Protein AF-A0A9X7JR76-F1 (afdb_monomer)

Structure (mmCIF, N/CA/C/O backbone):
data_AF-A0A9X7JR76-F1
#
_entry.id   AF-A0A9X7JR76-F1
#
loop_
_atom_site.group_PDB
_atom_site.id
_atom_site.type_symbol
_atom_site.label_atom_id
_atom_site.label_alt_id
_atom_site.label_comp_id
_atom_site.label_asym_id
_atom_site.label_entity_id
_atom_site.label_seq_id
_atom_site.pdbx_PDB_ins_code
_atom_site.Cartn_x
_atom_site.Cartn_y
_atom_site.Cartn_z
_atom_site.occupancy
_atom_site.B_iso_or_equiv
_atom_site.auth_seq_id
_atom_site.auth_comp_id
_atom_site.auth_asym_id
_atom_site.auth_atom_id
_atom_site.pdbx_PDB_model_num
ATOM 1 N N . MET A 1 1 ? -64.497 47.896 -30.652 1.00 45.38 1 MET A N 1
ATOM 2 C CA . MET A 1 1 ? -64.945 47.508 -29.295 1.00 45.38 1 MET A CA 1
ATOM 3 C C . MET A 1 1 ? -65.828 46.268 -29.403 1.00 45.38 1 MET A C 1
ATOM 5 O O . MET A 1 1 ? -66.941 46.393 -29.893 1.00 45.38 1 MET A O 1
ATOM 9 N N . ARG A 1 2 ? -65.320 45.079 -29.039 1.00 43.16 2 ARG A N 1
ATOM 10 C CA . ARG A 1 2 ? -66.073 43.811 -28.937 1.00 43.16 2 ARG A CA 1
ATOM 11 C C . ARG A 1 2 ? -65.413 42.890 -27.882 1.00 43.16 2 ARG A C 1
ATOM 13 O O . ARG A 1 2 ? -64.250 42.553 -28.040 1.00 43.16 2 ARG A O 1
ATOM 20 N N . LEU A 1 3 ? -66.207 42.610 -26.840 1.00 44.22 3 LEU A N 1
ATOM 21 C CA . LEU A 1 3 ? -66.274 41.575 -25.782 1.00 44.22 3 LEU A CA 1
ATOM 22 C C . LEU A 1 3 ? -65.036 40.877 -25.124 1.00 44.22 3 LEU A C 1
ATOM 24 O O . LEU A 1 3 ? -64.170 40.378 -25.835 1.00 44.22 3 LEU A O 1
ATOM 28 N N . PRO A 1 4 ? -65.051 40.702 -23.770 1.00 68.19 4 PRO A N 1
ATOM 29 C CA . PRO A 1 4 ? -64.348 39.646 -22.995 1.00 68.19 4 PRO A CA 1
ATOM 30 C C . PRO A 1 4 ? -65.189 38.331 -23.009 1.00 68.19 4 PRO A C 1
ATOM 32 O O . PRO A 1 4 ? -66.327 38.429 -23.478 1.00 68.19 4 PRO A O 1
ATOM 35 N N . PRO A 1 5 ? -64.767 37.118 -22.543 1.00 54.91 5 PRO A N 1
ATOM 36 C CA . PRO A 1 5 ? -64.046 36.777 -21.293 1.00 54.91 5 PRO A CA 1
ATOM 37 C C . PRO A 1 5 ? -63.019 35.614 -21.461 1.00 54.91 5 PRO A C 1
ATOM 39 O O . PRO A 1 5 ? -62.880 35.036 -22.532 1.00 54.91 5 PRO A O 1
ATOM 42 N N . SER A 1 6 ? -62.200 35.226 -20.481 1.00 53.81 6 SER A N 1
ATOM 43 C CA . SER A 1 6 ? -62.515 34.111 -19.569 1.00 53.81 6 SER A CA 1
ATOM 44 C C . SER A 1 6 ? -61.353 33.916 -18.593 1.00 53.81 6 SER A C 1
ATOM 46 O O . SER A 1 6 ? -60.204 33.756 -18.997 1.00 53.81 6 SER A O 1
ATOM 48 N N . LEU A 1 7 ? -61.689 33.935 -17.307 1.00 54.75 7 LEU A N 1
ATOM 49 C CA . LEU A 1 7 ? -60.850 33.545 -16.182 1.00 54.75 7 LEU A CA 1
ATOM 50 C C . LEU A 1 7 ? -60.488 32.057 -16.289 1.00 54.75 7 LEU A C 1
ATOM 52 O O . LEU A 1 7 ? -61.385 31.219 -16.347 1.00 54.75 7 LEU A O 1
ATOM 56 N N . LEU A 1 8 ? -59.198 31.730 -16.235 1.00 49.09 8 LEU A N 1
ATOM 57 C CA . LEU A 1 8 ? -58.726 30.388 -15.895 1.00 49.09 8 LEU A CA 1
ATOM 58 C C . LEU A 1 8 ? -57.983 30.459 -14.561 1.00 49.09 8 LEU A C 1
ATOM 60 O O . LEU A 1 8 ? -56.820 30.841 -14.475 1.00 49.09 8 LEU A O 1
ATOM 64 N N . VAL A 1 9 ? -58.723 30.113 -13.513 1.00 54.84 9 VAL A N 1
ATOM 65 C CA . VAL A 1 9 ? -58.212 29.656 -12.220 1.00 54.84 9 VAL A CA 1
ATOM 66 C C . VAL A 1 9 ? -57.959 28.153 -12.354 1.00 54.84 9 VAL A C 1
ATOM 68 O O . VAL A 1 9 ? -58.865 27.470 -12.810 1.00 54.84 9 VAL A O 1
ATOM 71 N N . LEU A 1 10 ? -56.783 27.648 -11.960 1.00 39.94 10 LEU A N 1
ATOM 72 C CA . LEU A 1 10 ? -56.544 26.300 -11.394 1.00 39.94 10 LEU A CA 1
ATOM 73 C C . LEU A 1 10 ? -55.042 26.205 -11.026 1.00 39.94 10 LEU A C 1
ATOM 75 O O . LEU A 1 10 ? -54.180 26.214 -11.893 1.00 39.94 10 LEU A O 1
ATOM 79 N N . ALA A 1 11 ? -54.672 26.408 -9.760 1.00 52.75 11 ALA A N 1
ATOM 80 C CA . ALA A 1 11 ? -54.419 25.349 -8.776 1.00 52.75 11 ALA A CA 1
ATOM 81 C C . ALA A 1 11 ? -53.299 24.363 -9.175 1.00 52.75 11 ALA A C 1
ATOM 83 O O . ALA A 1 11 ? -53.534 23.414 -9.914 1.00 52.75 11 ALA A O 1
ATOM 84 N N . SER A 1 12 ? -52.098 24.547 -8.617 1.00 44.69 12 SER A N 1
ATOM 85 C CA . SER A 1 12 ? -51.130 23.466 -8.355 1.00 44.69 12 SER A CA 1
ATOM 86 C C . SER A 1 12 ? -50.127 23.936 -7.300 1.00 44.69 12 SER A C 1
ATOM 88 O O . SER A 1 12 ? -48.999 24.323 -7.590 1.00 44.69 12 SER A O 1
ATOM 90 N N . ALA A 1 13 ? -50.601 23.963 -6.055 1.00 50.25 13 ALA A N 1
ATOM 91 C CA . ALA A 1 13 ? -49.754 23.928 -4.874 1.00 50.25 13 ALA A CA 1
ATOM 92 C C . ALA A 1 13 ? -49.479 22.459 -4.504 1.00 50.25 13 ALA A C 1
ATOM 94 O O . ALA A 1 13 ? -50.318 21.598 -4.757 1.00 50.25 13 ALA A O 1
ATOM 95 N N . LEU A 1 14 ? -48.348 22.236 -3.831 1.00 49.88 14 LEU A N 1
ATOM 96 C CA . LEU A 1 14 ? -47.925 21.008 -3.142 1.00 49.88 14 LEU A CA 1
ATOM 97 C C . LEU A 1 14 ? -47.494 19.812 -4.010 1.00 49.88 14 LEU A C 1
ATOM 99 O O . LEU A 1 14 ? -48.287 18.927 -4.305 1.00 49.88 14 LEU A O 1
ATOM 103 N N . ALA A 1 15 ? -46.180 19.711 -4.241 1.00 51.25 15 ALA A N 1
ATOM 104 C CA . ALA A 1 15 ? -45.426 18.457 -4.088 1.00 51.25 15 ALA A CA 1
ATOM 105 C C . ALA A 1 15 ? -43.901 18.720 -4.089 1.00 51.25 15 ALA A C 1
ATOM 107 O O . ALA A 1 15 ? -43.180 18.250 -4.958 1.00 51.25 15 ALA A O 1
ATOM 108 N N . LEU A 1 16 ? -43.386 19.489 -3.123 1.00 44.25 16 LEU A N 1
ATOM 109 C CA . LEU A 1 16 ? -41.935 19.601 -2.860 1.00 44.25 16 LEU A CA 1
ATOM 110 C C . LEU A 1 16 ? -41.591 19.054 -1.467 1.00 44.25 16 LEU A C 1
ATOM 112 O O . LEU A 1 16 ? -40.789 19.617 -0.733 1.00 44.25 16 LEU A O 1
ATOM 116 N N . ALA A 1 17 ? -42.242 17.956 -1.082 1.00 53.75 17 ALA A N 1
ATOM 117 C CA . ALA A 1 17 ? -42.036 17.299 0.206 1.00 53.75 17 ALA A CA 1
ATOM 118 C C . ALA A 1 17 ? -41.645 15.826 0.032 1.00 53.75 17 ALA A C 1
ATOM 120 O O . ALA A 1 17 ? -42.152 14.974 0.744 1.00 53.75 17 ALA A O 1
ATOM 121 N N . LEU A 1 18 ? -40.778 15.509 -0.932 1.00 51.97 18 LEU A N 1
ATOM 122 C CA . LEU A 1 18 ? -40.070 14.224 -0.987 1.00 51.97 18 LEU A CA 1
ATOM 123 C C . LEU A 1 18 ? -38.655 14.426 -1.549 1.00 51.97 18 LEU A C 1
ATOM 125 O O . LEU A 1 18 ? -38.220 13.720 -2.452 1.00 51.97 18 LEU A O 1
ATOM 129 N N . SER A 1 19 ? -37.905 15.384 -1.004 1.00 46.75 19 SER A N 1
ATOM 130 C CA . SER A 1 19 ? -36.450 15.237 -1.033 1.00 46.75 19 SER A CA 1
ATOM 131 C C . SER A 1 19 ? -36.132 14.179 0.007 1.00 46.75 19 SER A C 1
ATOM 133 O O . S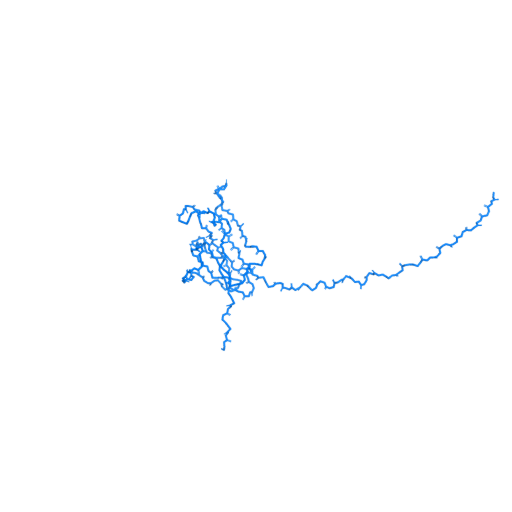ER A 1 19 ? -36.040 14.467 1.199 1.00 46.75 19 SER A O 1
ATOM 135 N N . SER A 1 20 ? -36.113 12.934 -0.466 1.00 49.81 20 SER A N 1
ATOM 136 C CA . SER A 1 20 ? -35.566 11.767 0.208 1.00 49.81 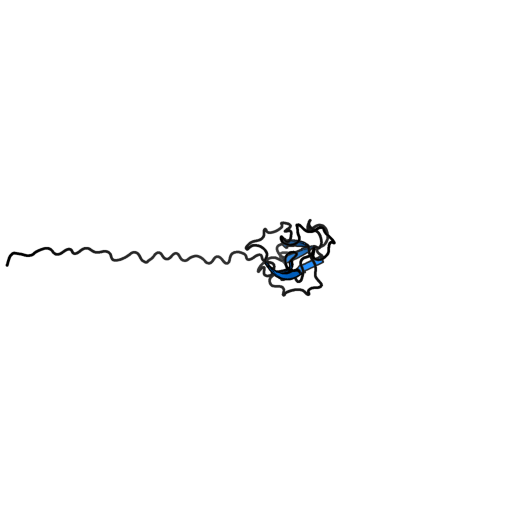20 SER A CA 1
ATOM 137 C C . SER A 1 20 ? -34.437 12.199 1.131 1.00 49.81 20 SER A C 1
ATOM 139 O O . SER A 1 20 ? -33.440 12.755 0.664 1.00 49.81 20 SER A O 1
ATOM 141 N N . ALA A 1 21 ? -34.596 11.943 2.430 1.00 48.69 21 ALA A N 1
ATOM 142 C CA . ALA A 1 21 ? -33.449 11.764 3.293 1.00 48.69 21 ALA A CA 1
ATOM 143 C C . ALA A 1 21 ? -32.647 10.635 2.646 1.00 48.69 21 ALA A C 1
ATOM 145 O O . ALA A 1 21 ? -32.952 9.459 2.835 1.00 48.69 21 ALA A O 1
ATOM 146 N N . ALA A 1 22 ? -31.701 11.003 1.781 1.00 49.41 22 ALA A N 1
ATOM 147 C CA . ALA A 1 22 ? -30.606 10.138 1.433 1.00 49.41 22 ALA A CA 1
ATOM 148 C C . ALA A 1 22 ? -29.949 9.892 2.779 1.00 49.41 22 ALA A C 1
ATOM 150 O O . ALA A 1 22 ? -29.286 10.765 3.340 1.00 49.41 22 ALA A O 1
ATOM 151 N N . THR A 1 23 ? -30.273 8.748 3.369 1.00 44.38 23 THR A N 1
ATOM 152 C CA . THR A 1 23 ? -29.461 8.165 4.406 1.00 44.38 23 THR A CA 1
ATOM 153 C C . THR A 1 23 ? -28.076 8.106 3.789 1.00 44.38 23 THR A C 1
ATOM 155 O O . THR A 1 23 ? -27.787 7.261 2.945 1.00 44.38 23 THR A O 1
ATOM 158 N N . ALA A 1 24 ? -27.238 9.077 4.153 1.00 45.41 24 ALA A N 1
ATOM 159 C CA . ALA A 1 24 ? -25.802 8.946 4.097 1.00 45.41 24 ALA A CA 1
ATOM 160 C C . ALA A 1 24 ? -25.490 7.793 5.051 1.00 45.41 24 ALA A C 1
ATOM 162 O O . ALA A 1 24 ? -25.156 7.982 6.218 1.00 45.41 24 ALA A O 1
ATOM 163 N N . HIS A 1 25 ? -25.761 6.573 4.589 1.00 42.22 25 HIS A N 1
ATOM 164 C CA . HIS A 1 25 ? -25.166 5.391 5.149 1.00 42.22 25 HIS A CA 1
ATOM 165 C C . HIS A 1 25 ? -23.682 5.688 5.027 1.00 42.22 25 HIS A C 1
ATOM 167 O O . HIS A 1 25 ? -23.189 5.846 3.913 1.00 42.22 25 HIS A O 1
ATOM 173 N N . ALA A 1 26 ? -23.013 5.880 6.163 1.00 48.69 26 ALA A N 1
ATOM 174 C CA . ALA A 1 26 ? -21.572 5.774 6.235 1.00 48.69 26 ALA A CA 1
ATOM 175 C C . ALA A 1 26 ? -21.263 4.375 5.699 1.00 48.69 26 ALA A C 1
ATOM 177 O O . ALA A 1 26 ? -21.382 3.380 6.414 1.00 48.69 26 ALA A O 1
ATOM 178 N N . GLN A 1 27 ? -21.067 4.297 4.382 1.00 55.34 27 GLN A N 1
ATOM 179 C CA . GLN A 1 27 ? -20.676 3.091 3.691 1.00 55.34 27 GLN A CA 1
ATOM 180 C C . GLN A 1 27 ? -19.404 2.671 4.392 1.00 55.34 27 GLN A C 1
ATOM 182 O O . GLN A 1 27 ? -18.557 3.506 4.687 1.00 55.34 27 GLN A O 1
ATOM 187 N N . ASP A 1 28 ? -19.312 1.406 4.756 1.00 59.72 28 ASP A N 1
ATOM 188 C CA . ASP A 1 28 ? -18.132 0.925 5.435 1.00 59.72 28 ASP A CA 1
ATOM 189 C C . ASP A 1 28 ? -16.891 1.174 4.565 1.00 59.72 28 ASP A C 1
ATOM 191 O O . ASP A 1 28 ? -16.641 0.441 3.603 1.00 59.72 28 ASP A O 1
ATOM 195 N N . GLU A 1 29 ? -16.139 2.224 4.888 1.00 81.38 29 GLU A N 1
ATOM 196 C CA . GLU A 1 29 ? -14.993 2.649 4.099 1.00 81.38 29 GLU A CA 1
ATOM 197 C C . GLU A 1 29 ? -13.837 1.692 4.382 1.00 81.38 29 GLU A C 1
ATOM 199 O O . GLU A 1 29 ? -13.198 1.686 5.441 1.00 81.38 29 GLU A O 1
ATOM 204 N N . LEU A 1 30 ? -13.621 0.790 3.432 1.00 90.44 30 LEU A N 1
ATOM 205 C CA . LEU A 1 30 ? -12.364 0.088 3.266 1.00 90.44 30 LEU A CA 1
ATOM 206 C C . LEU A 1 30 ? -11.542 0.898 2.266 1.00 90.44 30 LEU A C 1
ATOM 208 O O . LEU A 1 30 ? -12.068 1.331 1.242 1.00 90.44 30 LEU A O 1
ATOM 212 N N . GLY A 1 31 ? -10.268 1.112 2.563 1.00 93.38 31 GLY A N 1
ATOM 213 C CA . GLY A 1 31 ? -9.424 1.963 1.743 1.00 93.38 31 GLY A CA 1
ATOM 214 C C . GLY A 1 31 ? -7.955 1.775 2.079 1.00 93.38 31 GLY A C 1
ATOM 215 O O . GLY A 1 31 ? -7.595 1.429 3.206 1.00 93.38 31 GLY A O 1
ATOM 216 N N . LEU A 1 32 ? -7.121 1.954 1.061 1.00 96.25 32 LEU A N 1
ATOM 217 C CA . LEU A 1 32 ? -5.674 2.009 1.185 1.00 96.25 32 LEU A CA 1
ATOM 218 C C . LEU A 1 32 ? -5.171 3.065 0.206 1.00 96.25 32 LEU A C 1
ATOM 220 O O . LEU A 1 32 ? -5.437 2.936 -0.993 1.00 96.25 32 LEU A O 1
ATOM 224 N N . ASN A 1 33 ? -4.443 4.058 0.708 1.00 97.12 33 ASN A N 1
ATOM 225 C CA . ASN A 1 33 ? -3.624 4.924 -0.134 1.00 97.12 33 ASN A CA 1
ATOM 226 C C . ASN A 1 33 ? -2.210 4.352 -0.205 1.00 97.12 33 ASN A C 1
ATOM 228 O O . ASN A 1 33 ? -1.746 3.690 0.725 1.00 97.12 33 ASN A O 1
ATOM 232 N N . TYR A 1 34 ? -1.539 4.564 -1.326 1.00 97.88 34 TYR A N 1
ATOM 233 C CA . TYR A 1 34 ? -0.179 4.101 -1.560 1.00 97.88 34 TYR A CA 1
ATOM 234 C C . TYR A 1 34 ? 0.458 4.892 -2.690 1.00 97.88 34 TYR A C 1
ATOM 236 O O . TYR A 1 34 ? -0.192 5.667 -3.390 1.00 97.88 34 TYR A O 1
ATOM 244 N N . ARG A 1 35 ? 1.748 4.657 -2.890 1.00 98.12 35 ARG A N 1
ATOM 245 C CA . ARG A 1 35 ? 2.527 5.250 -3.969 1.00 98.12 35 ARG A CA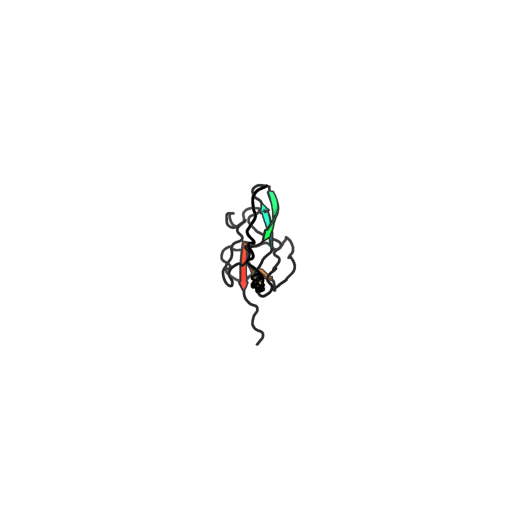 1
ATOM 246 C C . ARG A 1 35 ? 3.112 4.154 -4.840 1.00 98.12 35 ARG A C 1
ATOM 248 O O . ARG A 1 35 ? 3.310 3.027 -4.390 1.00 98.12 35 ARG A O 1
ATOM 255 N N . TYR A 1 36 ? 3.380 4.475 -6.093 1.00 97.44 36 TYR A N 1
ATOM 256 C CA . TYR A 1 36 ? 4.083 3.592 -7.019 1.00 97.44 36 TYR A CA 1
ATOM 257 C C . TYR A 1 36 ? 4.895 4.429 -8.006 1.00 97.44 36 TYR A C 1
ATOM 259 O O . TYR A 1 36 ? 4.643 5.625 -8.168 1.00 97.44 36 TYR A O 1
ATOM 267 N N . VAL A 1 37 ? 5.868 3.814 -8.674 1.00 96.69 37 VAL A N 1
ATOM 268 C CA . VAL A 1 37 ? 6.574 4.465 -9.783 1.00 96.69 37 VAL A CA 1
ATOM 269 C C . VAL A 1 37 ? 5.868 4.111 -11.087 1.00 96.69 37 VAL A C 1
ATOM 271 O O . VAL A 1 37 ? 5.752 2.942 -11.451 1.00 96.69 37 VAL A O 1
ATOM 274 N N . SER A 1 38 ? 5.371 5.127 -11.785 1.00 94.62 38 SER A N 1
ATOM 275 C CA . SER A 1 38 ? 4.719 4.973 -13.083 1.00 94.62 38 SER A CA 1
ATOM 276 C C . SER A 1 38 ? 5.730 4.563 -14.148 1.00 94.62 38 SER A C 1
ATOM 278 O O . SER A 1 38 ? 6.709 5.269 -14.374 1.00 94.62 38 SER A O 1
ATOM 280 N N . THR A 1 39 ? 5.474 3.465 -14.858 1.00 91.19 39 THR A N 1
ATOM 281 C CA . THR A 1 39 ? 6.348 3.009 -15.951 1.00 91.19 39 THR A CA 1
ATOM 282 C C . THR A 1 39 ? 6.282 3.902 -17.189 1.00 91.19 39 THR A C 1
ATOM 284 O O . THR A 1 39 ? 7.189 3.859 -18.013 1.00 91.19 39 THR A O 1
ATOM 287 N N . ASP A 1 40 ? 5.228 4.709 -17.329 1.00 91.50 40 ASP A N 1
ATOM 288 C CA . ASP A 1 40 ? 5.062 5.627 -18.461 1.00 91.50 40 ASP A CA 1
ATOM 289 C C . ASP A 1 40 ? 5.888 6.910 -18.297 1.00 91.50 40 ASP A C 1
ATOM 291 O O . ASP A 1 40 ? 6.367 7.480 -19.275 1.00 91.50 40 ASP A O 1
ATOM 295 N N . THR A 1 41 ? 6.033 7.388 -17.057 1.00 94.25 41 THR A N 1
ATOM 296 C CA . THR A 1 41 ? 6.623 8.703 -16.747 1.00 94.25 41 THR A CA 1
ATOM 297 C C . THR A 1 41 ? 7.838 8.63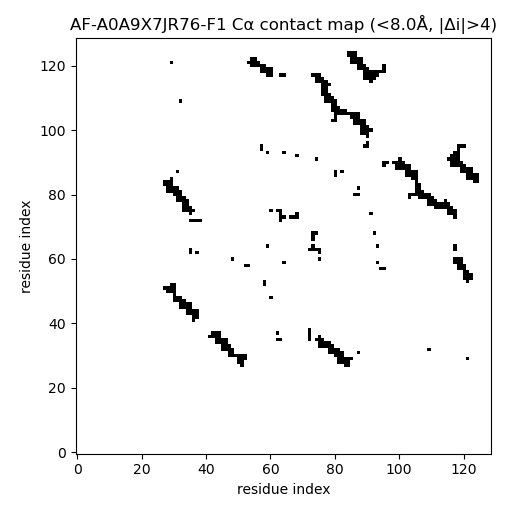9 -15.826 1.00 94.25 41 THR A C 1
ATOM 299 O O . THR A 1 41 ? 8.407 9.685 -15.518 1.00 94.25 41 THR A O 1
ATOM 302 N N . ASP A 1 42 ? 8.206 7.448 -15.346 1.00 93.06 42 ASP A N 1
ATOM 303 C CA . ASP A 1 42 ? 9.260 7.199 -14.347 1.00 93.06 42 ASP A CA 1
ATOM 304 C C . ASP A 1 42 ? 9.138 8.090 -13.096 1.00 93.06 42 ASP A C 1
ATOM 306 O O . ASP A 1 42 ? 10.107 8.481 -12.451 1.00 93.06 42 ASP A O 1
ATOM 310 N N . SER A 1 43 ? 7.902 8.472 -12.771 1.00 96.38 43 SER A N 1
ATOM 311 C CA . SER A 1 43 ? 7.581 9.389 -11.680 1.00 96.38 43 SER A CA 1
ATOM 312 C C . SER A 1 43 ? 6.825 8.658 -10.582 1.00 96.38 43 SER A C 1
ATOM 314 O O . SER A 1 43 ? 6.033 7.757 -10.858 1.00 96.38 43 SER A O 1
ATOM 316 N N . THR A 1 44 ? 7.033 9.072 -9.332 1.00 97.62 44 THR A N 1
ATOM 317 C CA . THR A 1 44 ? 6.212 8.595 -8.213 1.00 97.62 44 THR A CA 1
ATOM 318 C C . THR A 1 44 ? 4.816 9.201 -8.289 1.00 97.62 44 THR A C 1
ATOM 320 O O . THR A 1 44 ? 4.674 10.415 -8.432 1.00 97.62 44 THR A O 1
ATOM 323 N N . VAL A 1 45 ? 3.799 8.353 -8.174 1.00 97.69 45 VAL A N 1
ATOM 324 C CA . VAL A 1 45 ? 2.385 8.720 -8.258 1.00 97.69 45 VAL A CA 1
ATOM 325 C C . VAL A 1 45 ? 1.659 8.203 -7.022 1.00 97.69 45 VAL A C 1
ATOM 327 O O . VAL A 1 45 ? 1.852 7.052 -6.627 1.00 97.69 45 VAL A O 1
ATOM 330 N N . ASP A 1 46 ? 0.825 9.052 -6.426 1.00 97.44 46 ASP A N 1
ATOM 331 C CA . ASP A 1 46 ? -0.091 8.675 -5.351 1.00 97.44 46 ASP A CA 1
ATOM 332 C C . ASP A 1 46 ? -1.346 8.017 -5.940 1.00 97.44 46 ASP A C 1
ATOM 334 O O . ASP A 1 46 ? -1.898 8.468 -6.947 1.00 97.44 46 ASP A O 1
ATOM 338 N N . ALA A 1 47 ? -1.798 6.936 -5.318 1.00 96.38 47 ALA A N 1
ATOM 339 C CA . ALA A 1 47 ? -2.956 6.169 -5.739 1.00 96.38 47 ALA A CA 1
ATOM 340 C C . ALA A 1 47 ? -3.747 5.656 -4.537 1.00 96.38 47 ALA A C 1
ATOM 342 O O . ALA A 1 47 ? -3.247 5.554 -3.417 1.00 96.38 47 ALA A O 1
ATOM 343 N N . SER A 1 48 ? -4.991 5.278 -4.810 1.00 95.44 48 SER A N 1
ATOM 344 C CA . SER A 1 48 ? -5.878 4.643 -3.845 1.00 95.44 48 SER A CA 1
ATOM 345 C C . SER A 1 48 ? -6.455 3.373 -4.452 1.00 95.44 48 SER A C 1
ATOM 347 O O . SER A 1 48 ? -6.583 3.242 -5.674 1.00 95.44 48 SER A O 1
ATOM 349 N N . LEU A 1 49 ? -6.789 2.404 -3.603 1.00 93.25 49 LEU A N 1
ATOM 350 C CA . LEU A 1 49 ? -7.625 1.288 -4.036 1.00 93.25 49 LEU A CA 1
ATOM 351 C C . LEU A 1 49 ? -9.021 1.785 -4.451 1.00 93.25 49 LEU A C 1
ATOM 353 O O . LEU A 1 49 ? -9.432 2.858 -4.005 1.00 93.25 49 LEU A O 1
ATOM 357 N N . PRO A 1 50 ? -9.753 1.016 -5.283 1.00 80.62 50 PRO A N 1
ATOM 358 C CA . PRO A 1 50 ? -11.137 1.333 -5.619 1.00 80.62 50 PRO A CA 1
ATOM 359 C C . PRO A 1 50 ? -11.962 1.591 -4.364 1.00 80.62 50 PRO A C 1
ATOM 361 O O . PRO A 1 50 ? -11.741 0.936 -3.348 1.00 80.62 50 PRO A O 1
ATOM 364 N N . GLU A 1 51 ? -12.935 2.496 -4.441 1.00 72.25 51 GLU A N 1
ATOM 365 C CA . GLU A 1 51 ? -13.893 2.688 -3.357 1.00 72.25 51 GLU A CA 1
ATOM 366 C C . GLU A 1 51 ? -14.610 1.352 -3.110 1.00 72.25 51 GLU A C 1
ATOM 368 O O . GLU A 1 51 ? -15.272 0.816 -3.996 1.00 72.25 51 GLU A O 1
ATOM 373 N N . GLN A 1 52 ? -14.434 0.797 -1.907 1.00 83.25 52 GLN A N 1
ATOM 374 C CA . GLN A 1 52 ? -14.927 -0.521 -1.476 1.00 83.25 52 GLN A CA 1
ATOM 375 C C . GLN A 1 52 ? -14.162 -1.752 -2.006 1.00 83.25 52 GLN A C 1
ATOM 377 O O . GLN A 1 52 ? -14.746 -2.623 -2.660 1.00 83.25 52 GLN A O 1
ATOM 382 N N . PRO A 1 53 ? -12.874 -1.912 -1.657 1.00 87.75 53 PRO A N 1
ATOM 383 C CA . PRO A 1 53 ? -12.189 -3.181 -1.851 1.00 87.75 53 PRO A CA 1
ATOM 384 C C . PRO A 1 53 ? -12.895 -4.324 -1.091 1.00 87.75 53 PRO A C 1
ATOM 386 O O . PRO A 1 53 ? -13.452 -4.095 -0.013 1.00 87.75 53 PRO A O 1
ATOM 389 N N . PRO A 1 54 ? -12.858 -5.568 -1.598 1.00 90.56 54 PRO A N 1
ATOM 390 C CA . PRO A 1 54 ? -13.483 -6.703 -0.929 1.00 90.56 54 PRO A CA 1
ATOM 391 C C . PRO A 1 54 ? -12.812 -7.035 0.413 1.00 90.56 54 PRO A C 1
ATOM 393 O O . PRO A 1 54 ? -11.588 -7.014 0.564 1.00 90.56 54 PRO A O 1
ATOM 396 N N . MET A 1 55 ? -13.628 -7.389 1.409 1.00 91.75 55 MET A N 1
ATOM 397 C CA . MET A 1 55 ? -13.141 -7.861 2.708 1.00 91.75 55 MET A CA 1
ATOM 398 C C . MET A 1 55 ? -12.670 -9.315 2.598 1.00 91.75 55 MET A C 1
ATOM 400 O O . MET A 1 55 ? -13.330 -10.142 1.981 1.00 91.75 55 MET A O 1
ATOM 404 N N . ASN A 1 56 ? -11.582 -9.663 3.287 1.00 93.12 56 ASN A N 1
ATOM 405 C CA . ASN A 1 56 ? -11.012 -11.012 3.358 1.00 93.12 56 ASN A CA 1
ATOM 406 C C . ASN A 1 56 ? -10.541 -11.614 2.022 1.00 93.12 56 ASN A C 1
ATOM 408 O O . ASN A 1 56 ? -10.148 -12.786 1.992 1.00 93.12 56 ASN A O 1
ATOM 412 N N . GLU A 1 57 ? -10.473 -10.818 0.965 1.00 94.75 57 GLU A N 1
ATOM 413 C CA . GLU A 1 57 ? -9.906 -11.203 -0.323 1.00 94.75 57 GLU A CA 1
ATOM 414 C C . GLU A 1 57 ? -8.493 -10.640 -0.480 1.00 94.75 57 GLU A C 1
ATOM 416 O O . GLU A 1 57 ? -8.136 -9.633 0.136 1.00 94.75 57 GLU A O 1
ATOM 421 N N . CYS A 1 58 ? -7.664 -11.340 -1.255 1.00 96.31 58 CYS A N 1
ATOM 422 C CA . CYS A 1 58 ? -6.348 -10.831 -1.608 1.00 96.31 58 CYS A CA 1
ATOM 423 C C . CYS A 1 58 ? -6.490 -9.857 -2.770 1.00 96.31 58 CYS A C 1
ATOM 425 O O . CYS A 1 58 ? -7.020 -10.217 -3.820 1.00 96.31 58 CYS A O 1
ATOM 427 N N . ILE A 1 59 ? -6.017 -8.634 -2.575 1.00 95.62 59 ILE A N 1
ATOM 428 C CA . ILE A 1 59 ? -6.110 -7.572 -3.565 1.00 95.62 59 ILE A CA 1
ATOM 429 C C . ILE A 1 59 ? -4.705 -7.282 -4.057 1.00 95.62 59 ILE A C 1
ATOM 431 O O . ILE A 1 59 ? -3.855 -6.823 -3.293 1.00 95.62 59 ILE A O 1
ATOM 435 N N . LEU A 1 60 ? -4.479 -7.545 -5.339 1.00 95.62 60 LEU A N 1
ATOM 436 C CA . LEU A 1 60 ? -3.277 -7.130 -6.047 1.00 95.62 60 LEU A CA 1
ATOM 437 C C . LEU A 1 60 ? -3.307 -5.632 -6.298 1.00 95.62 60 LEU A C 1
ATOM 439 O O . LEU A 1 60 ? -4.352 -5.083 -6.651 1.00 95.62 60 LEU A O 1
ATOM 443 N N . ILE A 1 61 ? -2.155 -4.981 -6.163 1.00 95.81 61 ILE A N 1
ATOM 444 C CA . ILE A 1 61 ? -2.049 -3.561 -6.464 1.00 95.81 61 ILE A CA 1
ATOM 445 C C . ILE A 1 61 ? -2.049 -3.365 -7.989 1.00 95.81 61 ILE A C 1
ATOM 447 O O . ILE A 1 61 ? -1.109 -3.811 -8.660 1.00 95.81 61 ILE A O 1
ATOM 451 N N . PRO A 1 62 ? -3.085 -2.715 -8.565 1.00 93.00 62 PRO A N 1
ATOM 452 C CA . PRO A 1 62 ? -3.334 -2.751 -10.009 1.00 93.00 62 PRO A CA 1
ATOM 453 C C . PRO A 1 62 ? -2.188 -2.237 -10.882 1.00 93.00 62 PRO A C 1
ATOM 455 O O . PRO A 1 62 ? -2.011 -2.679 -12.017 1.00 93.00 62 PRO A O 1
ATOM 458 N N . GLN A 1 63 ? -1.415 -1.290 -10.364 1.00 94.25 63 GLN A N 1
ATOM 459 C CA . GLN A 1 63 ? -0.349 -0.607 -11.088 1.00 94.25 63 GLN A CA 1
ATOM 460 C C . GLN A 1 63 ? 0.907 -1.467 -11.192 1.00 94.25 63 GLN A C 1
ATOM 462 O O . GLN A 1 63 ? 1.655 -1.328 -12.155 1.00 94.25 63 GLN A O 1
ATOM 467 N N . VAL A 1 64 ? 1.107 -2.394 -10.253 1.00 93.44 64 VAL A N 1
ATOM 468 C CA . VAL A 1 64 ? 2.300 -3.251 -10.215 1.00 93.44 64 VAL A CA 1
ATOM 469 C C . VAL A 1 64 ? 2.004 -4.712 -10.549 1.00 93.44 64 VAL A C 1
ATOM 471 O O . VAL A 1 64 ? 2.924 -5.452 -10.879 1.00 93.44 64 VAL A O 1
ATOM 474 N N . GLN A 1 65 ? 0.730 -5.126 -10.588 1.00 92.12 65 GLN A N 1
ATOM 475 C CA . GLN A 1 65 ? 0.341 -6.512 -10.898 1.00 92.12 65 GLN A CA 1
ATOM 476 C C . GLN A 1 65 ? 0.803 -6.999 -12.284 1.00 92.12 65 GLN A C 1
ATOM 478 O O . GLN A 1 65 ? 0.896 -8.199 -12.521 1.00 92.12 65 GLN A O 1
ATOM 483 N N . LYS A 1 66 ? 1.019 -6.082 -13.238 1.00 88.12 66 LYS A N 1
ATOM 484 C CA . LYS A 1 66 ? 1.470 -6.414 -14.602 1.00 88.12 66 LYS A CA 1
ATOM 485 C C . LYS A 1 66 ? 2.994 -6.481 -14.716 1.00 88.12 66 LYS A C 1
ATOM 487 O O . LYS A 1 66 ? 3.500 -6.856 -15.770 1.00 88.12 66 LYS A O 1
ATOM 492 N N . LEU A 1 67 ? 3.707 -6.082 -13.665 1.00 91.56 67 LEU A N 1
ATOM 493 C CA . LEU A 1 67 ? 5.160 -6.037 -13.620 1.00 91.56 67 LEU A CA 1
ATOM 494 C C . LEU A 1 67 ? 5.694 -7.332 -13.013 1.00 91.56 67 LEU A C 1
ATOM 496 O O . LEU A 1 67 ? 5.147 -7.850 -12.033 1.00 91.56 67 LEU A O 1
ATOM 500 N N . GLU A 1 68 ? 6.784 -7.839 -13.588 1.00 88.56 68 GLU A N 1
ATOM 501 C CA . GLU A 1 68 ? 7.478 -9.013 -13.062 1.00 88.56 68 GLU A CA 1
ATOM 502 C C . GLU A 1 68 ? 7.930 -8.753 -11.620 1.00 88.56 68 GLU A C 1
ATOM 504 O O . GLU A 1 68 ? 8.478 -7.695 -11.308 1.00 88.56 68 GLU A O 1
ATOM 509 N N . ASN A 1 69 ? 7.668 -9.709 -10.731 1.00 85.12 69 ASN A N 1
ATOM 510 C CA . ASN A 1 69 ? 8.062 -9.602 -9.333 1.00 85.12 69 ASN A CA 1
ATOM 511 C C . ASN A 1 69 ? 9.591 -9.561 -9.204 1.00 85.12 69 ASN A C 1
ATOM 513 O O . ASN A 1 69 ? 10.281 -10.460 -9.682 1.00 85.12 69 ASN A O 1
ATOM 517 N N . GLY A 1 70 ? 10.107 -8.516 -8.554 1.00 82.56 70 GLY A N 1
ATOM 518 C CA . GLY A 1 70 ? 11.540 -8.274 -8.393 1.00 82.56 70 GLY A CA 1
ATOM 519 C C . GLY A 1 70 ? 12.165 -7.427 -9.504 1.00 82.56 70 GLY A C 1
ATOM 520 O O . GLY A 1 70 ? 13.342 -7.080 -9.403 1.00 82.56 70 GLY A O 1
ATOM 521 N N . ALA A 1 71 ? 11.400 -7.040 -10.530 1.00 88.62 71 ALA A N 1
ATOM 522 C CA . ALA A 1 71 ? 11.845 -6.026 -11.477 1.00 88.62 71 ALA A CA 1
ATOM 523 C C . ALA A 1 71 ? 11.908 -4.638 -10.802 1.00 88.62 71 ALA A C 1
ATOM 525 O O . ALA A 1 71 ? 11.202 -4.390 -9.815 1.00 88.62 71 ALA A O 1
ATOM 526 N N . PRO A 1 72 ? 12.721 -3.699 -11.317 1.00 86.88 72 PRO A N 1
ATOM 527 C CA . PRO A 1 72 ? 12.690 -2.314 -10.859 1.00 86.88 72 PRO A CA 1
ATOM 528 C C . PRO A 1 72 ? 11.267 -1.754 -10.914 1.00 86.88 72 PRO A C 1
ATOM 530 O O . PRO A 1 72 ? 10.536 -2.027 -11.866 1.00 86.88 72 PRO A O 1
ATOM 533 N N . ASN A 1 73 ? 10.883 -0.970 -9.904 1.00 90.19 73 ASN A N 1
ATOM 534 C CA . ASN A 1 73 ? 9.576 -0.304 -9.837 1.00 90.19 73 ASN A CA 1
ATOM 535 C C . ASN A 1 73 ? 8.364 -1.261 -9.818 1.00 90.19 73 ASN A C 1
ATOM 537 O O . ASN A 1 73 ? 7.237 -0.838 -10.060 1.00 90.19 73 ASN A O 1
ATOM 541 N N . SER A 1 74 ? 8.579 -2.544 -9.506 1.00 94.62 74 SER A N 1
ATOM 542 C CA . SER A 1 74 ? 7.530 -3.571 -9.481 1.00 94.62 74 SER A CA 1
ATOM 543 C C . SER A 1 74 ? 6.773 -3.678 -8.151 1.00 94.62 74 SER A C 1
ATOM 545 O O . SER A 1 74 ? 6.007 -4.619 -7.957 1.00 94.62 74 SER A O 1
ATOM 547 N N . ASP A 1 75 ? 6.953 -2.712 -7.251 1.00 96.44 75 ASP A N 1
ATOM 548 C CA . ASP A 1 75 ? 6.300 -2.665 -5.945 1.00 96.44 75 ASP A CA 1
ATOM 549 C C . ASP A 1 75 ? 5.596 -1.323 -5.725 1.00 96.44 75 ASP A C 1
ATOM 551 O O . ASP A 1 75 ? 6.078 -0.264 -6.134 1.00 96.44 75 ASP A O 1
ATOM 555 N N . ALA A 1 76 ? 4.465 -1.373 -5.025 1.00 97.56 76 ALA A N 1
ATOM 556 C CA . ALA A 1 76 ? 3.886 -0.202 -4.388 1.00 97.56 76 ALA A CA 1
ATOM 557 C C . ALA A 1 76 ? 4.570 0.043 -3.040 1.00 97.56 76 ALA A C 1
ATOM 559 O O . ALA A 1 76 ? 5.187 -0.857 -2.467 1.00 97.56 76 ALA A O 1
ATOM 560 N N . PHE A 1 77 ? 4.470 1.258 -2.516 1.00 98.00 77 PHE A N 1
ATOM 561 C CA . PHE A 1 77 ? 5.127 1.639 -1.273 1.00 98.00 77 PHE A CA 1
ATOM 562 C C . PHE A 1 77 ? 4.355 2.702 -0.498 1.00 98.00 77 PHE A C 1
ATOM 564 O O . PHE A 1 77 ? 3.355 3.235 -0.981 1.00 98.00 77 PHE A O 1
ATOM 571 N N . ALA A 1 78 ? 4.819 2.965 0.725 1.00 97.94 78 ALA A N 1
ATOM 572 C CA . ALA A 1 78 ? 4.220 3.912 1.661 1.00 97.94 78 ALA A CA 1
ATOM 573 C C . ALA A 1 78 ? 2.698 3.714 1.842 1.00 97.94 78 ALA A C 1
ATOM 575 O O . ALA A 1 78 ? 1.922 4.633 1.580 1.00 97.94 78 ALA A O 1
ATOM 576 N N . PRO A 1 79 ? 2.241 2.505 2.230 1.00 98.06 79 PRO A N 1
ATOM 577 C CA . PRO A 1 79 ? 0.821 2.251 2.435 1.00 98.06 79 PRO A CA 1
ATOM 578 C C . PRO A 1 79 ? 0.258 3.070 3.606 1.00 98.06 79 PRO A C 1
ATOM 580 O O . PRO A 1 79 ? 0.874 3.169 4.665 1.00 98.06 79 PRO A O 1
ATOM 583 N N . GLU A 1 80 ? -0.958 3.579 3.441 1.00 97.62 80 GLU A N 1
ATOM 584 C CA . GLU A 1 80 ? -1.770 4.234 4.469 1.00 97.62 80 GLU A CA 1
ATOM 585 C C . GLU A 1 80 ? -3.130 3.538 4.529 1.00 97.62 80 GLU A C 1
ATOM 587 O O . GLU A 1 80 ? -3.830 3.435 3.519 1.00 97.62 80 GLU A O 1
ATOM 592 N N . ASN A 1 81 ? -3.532 3.062 5.709 1.00 96.44 81 ASN A N 1
ATOM 593 C CA . ASN A 1 81 ? -4.831 2.414 5.868 1.00 96.44 81 ASN A CA 1
ATOM 594 C C . ASN A 1 81 ? -5.904 3.447 6.201 1.00 96.44 81 ASN A C 1
ATOM 596 O O . ASN A 1 81 ? -6.133 3.761 7.369 1.00 96.44 81 ASN A O 1
ATOM 600 N N . THR A 1 82 ? -6.607 3.907 5.172 1.00 94.50 82 THR A N 1
ATOM 601 C CA . THR A 1 82 ? -7.743 4.823 5.305 1.00 94.50 82 THR A CA 1
ATOM 602 C C . THR A 1 82 ? -9.031 4.128 5.741 1.00 94.50 82 THR A C 1
ATOM 604 O O . THR A 1 82 ? -10.035 4.798 5.969 1.00 94.50 82 THR A O 1
ATOM 607 N N . SER A 1 83 ? -9.033 2.796 5.910 1.00 92.19 83 SER A N 1
ATOM 608 C CA . SER A 1 83 ? -10.216 2.105 6.415 1.00 92.19 83 SER A CA 1
ATOM 609 C C . SER A 1 83 ? -10.596 2.562 7.821 1.00 92.19 83 SER A C 1
ATOM 611 O O . SER A 1 83 ? -9.744 2.703 8.697 1.00 92.19 83 SER A O 1
ATOM 613 N N . THR A 1 84 ? -11.899 2.669 8.071 1.00 91.19 84 THR A N 1
ATOM 614 C CA . THR A 1 84 ? -12.459 3.010 9.387 1.00 91.19 84 THR A CA 1
ATOM 615 C C . THR A 1 84 ? -12.699 1.801 10.293 1.00 91.19 84 THR A C 1
ATOM 617 O O . THR A 1 84 ? -12.908 1.969 11.494 1.00 91.19 84 THR A O 1
ATOM 620 N N . ARG A 1 85 ? -12.650 0.569 9.762 1.00 90.44 85 ARG A N 1
ATOM 621 C CA . ARG A 1 85 ? -13.053 -0.634 10.520 1.00 90.44 85 ARG A CA 1
ATOM 622 C C . ARG A 1 85 ? -12.185 -1.871 10.343 1.00 90.44 85 ARG A C 1
ATOM 624 O O . ARG A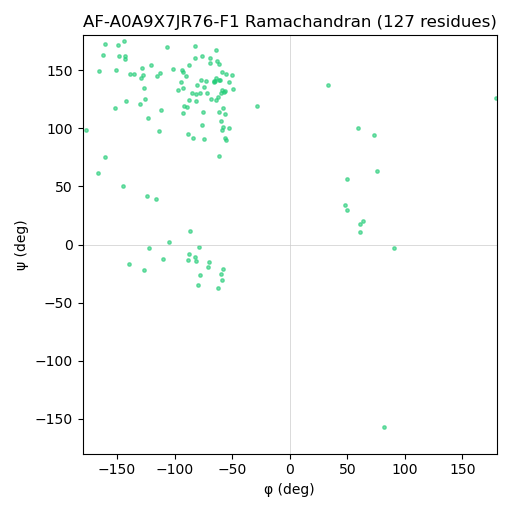 1 85 ? -12.316 -2.801 11.135 1.00 90.44 85 ARG A O 1
ATOM 631 N N . ALA A 1 86 ? -11.349 -1.931 9.309 1.00 93.81 86 ALA A N 1
ATOM 632 C CA . ALA A 1 86 ? -10.551 -3.111 8.999 1.00 93.81 86 ALA A CA 1
ATOM 633 C C . ALA A 1 86 ? -9.053 -2.846 9.143 1.00 93.81 86 ALA A C 1
ATOM 635 O O . ALA A 1 86 ? -8.549 -1.772 8.817 1.00 93.81 86 ALA A O 1
ATOM 636 N N . ASN A 1 87 ? -8.330 -3.868 9.588 1.00 96.12 87 ASN A N 1
ATOM 637 C CA . ASN A 1 87 ? -6.885 -3.895 9.459 1.00 96.12 87 ASN A CA 1
ATOM 638 C C . ASN A 1 87 ? -6.516 -4.178 7.998 1.00 96.12 87 ASN A C 1
ATOM 640 O O . ASN A 1 87 ? -7.054 -5.119 7.410 1.00 96.12 87 ASN A O 1
ATOM 644 N N . ALA A 1 88 ? -5.548 -3.450 7.449 1.00 96.75 88 ALA A N 1
ATOM 645 C CA . ALA A 1 88 ? -4.919 -3.781 6.177 1.00 96.75 88 ALA A CA 1
ATOM 646 C C . ALA A 1 88 ? -3.669 -4.634 6.436 1.00 96.75 88 ALA A C 1
ATOM 648 O O . ALA A 1 88 ? -2.692 -4.181 7.035 1.00 96.75 88 ALA A O 1
ATOM 649 N N . ARG A 1 89 ? -3.703 -5.902 6.018 1.00 97.50 89 ARG A N 1
ATOM 650 C CA . ARG A 1 89 ? -2.543 -6.801 6.061 1.00 97.50 89 ARG A CA 1
ATOM 651 C C . ARG A 1 89 ? -1.759 -6.658 4.768 1.00 97.50 89 ARG A C 1
ATOM 653 O O . ARG A 1 89 ? -2.298 -6.954 3.707 1.00 97.50 89 ARG A O 1
ATOM 660 N N . ILE A 1 90 ? -0.512 -6.220 4.873 1.00 97.81 90 ILE A N 1
ATOM 661 C CA . ILE A 1 90 ? 0.360 -5.895 3.745 1.00 97.81 90 ILE A CA 1
ATOM 662 C C . ILE A 1 90 ? 1.275 -7.082 3.424 1.00 97.81 90 ILE A C 1
ATOM 664 O O . ILE A 1 90 ? 1.909 -7.638 4.326 1.00 97.81 90 ILE A O 1
ATOM 668 N N . TYR A 1 91 ? 1.384 -7.446 2.146 1.00 97.25 91 TYR A N 1
ATOM 669 C CA . TYR A 1 91 ? 2.185 -8.577 1.674 1.00 97.25 91 TYR A CA 1
ATOM 670 C C . TYR A 1 91 ? 3.114 -8.167 0.521 1.00 97.25 91 TYR A C 1
ATOM 672 O O . TYR A 1 91 ? 2.752 -7.377 -0.348 1.00 97.25 91 TYR A O 1
ATOM 680 N N . ALA A 1 92 ? 4.327 -8.731 0.495 1.00 94.50 92 ALA A N 1
ATOM 681 C CA . ALA A 1 92 ? 5.285 -8.521 -0.603 1.00 94.50 92 ALA A CA 1
ATOM 682 C C . ALA A 1 92 ? 5.047 -9.418 -1.824 1.00 94.50 92 ALA A C 1
ATOM 684 O O . ALA A 1 92 ? 5.685 -9.225 -2.848 1.00 94.50 92 ALA A O 1
ATOM 685 N N . ASN A 1 93 ? 4.182 -10.423 -1.710 1.00 92.75 93 ASN A N 1
ATOM 686 C CA . ASN A 1 93 ? 3.846 -11.320 -2.810 1.00 92.75 93 ASN A CA 1
ATOM 687 C C . ASN A 1 93 ? 2.445 -11.018 -3.341 1.00 92.75 93 ASN A C 1
ATOM 689 O O . ASN A 1 93 ? 1.683 -10.281 -2.721 1.00 92.75 93 ASN A O 1
ATOM 693 N N . ASP A 1 94 ? 2.118 -11.629 -4.470 1.00 93.81 94 ASP A N 1
ATOM 694 C CA . ASP A 1 94 ? 0.853 -11.441 -5.181 1.00 93.81 94 ASP A CA 1
ATOM 695 C C . ASP A 1 94 ? -0.292 -12.289 -4.583 1.00 93.81 94 ASP A C 1
ATOM 697 O O . ASP A 1 94 ? -1.470 -12.056 -4.827 1.00 93.81 94 ASP A O 1
ATOM 701 N N . GLU A 1 95 ? 0.023 -13.267 -3.740 1.00 92.44 95 GLU A N 1
ATOM 702 C CA . GLU A 1 95 ? -0.945 -14.289 -3.324 1.00 92.44 95 GLU A CA 1
ATOM 703 C C . GLU A 1 95 ? -1.475 -14.081 -1.895 1.00 92.44 95 GLU A C 1
ATOM 705 O O . GLU A 1 95 ? -2.244 -14.896 -1.383 1.00 92.44 95 GLU A O 1
ATOM 710 N N . CYS A 1 96 ? -1.052 -13.009 -1.215 1.00 94.62 96 CYS A N 1
ATOM 711 C CA . CYS A 1 96 ? -1.287 -12.785 0.216 1.00 94.62 96 CYS A CA 1
ATOM 712 C C . CYS A 1 96 ? -0.944 -14.020 1.071 1.00 94.62 96 CYS A C 1
ATOM 714 O O . CYS A 1 96 ? -1.606 -14.317 2.074 1.00 94.62 96 CYS A O 1
ATOM 716 N N . MET A 1 97 ? 0.077 -14.772 0.652 1.00 90.56 97 MET A N 1
ATOM 717 C CA . MET A 1 97 ? 0.492 -16.010 1.300 1.00 90.56 97 MET A CA 1
ATOM 718 C C . MET A 1 97 ? 1.534 -15.741 2.384 1.00 90.56 97 MET A C 1
ATOM 720 O O . MET A 1 97 ? 2.407 -14.882 2.241 1.00 90.56 97 MET A O 1
ATOM 724 N N . GLY A 1 98 ? 1.462 -16.530 3.458 1.00 90.88 98 GLY A N 1
ATOM 725 C CA . GLY A 1 98 ? 2.388 -16.465 4.586 1.00 90.88 98 GLY A CA 1
ATOM 726 C C . GLY A 1 98 ? 2.053 -15.372 5.604 1.00 90.88 98 GLY A C 1
ATOM 727 O O . GLY A 1 98 ? 0.905 -14.944 5.747 1.00 90.88 98 GLY A O 1
ATOM 728 N N . THR A 1 99 ? 3.067 -14.957 6.360 1.00 93.94 99 THR A N 1
ATOM 729 C CA . THR A 1 99 ? 2.940 -13.904 7.374 1.00 93.94 99 THR A CA 1
ATOM 730 C C . THR A 1 99 ? 2.932 -12.532 6.694 1.00 93.94 99 THR A C 1
ATOM 732 O O . THR 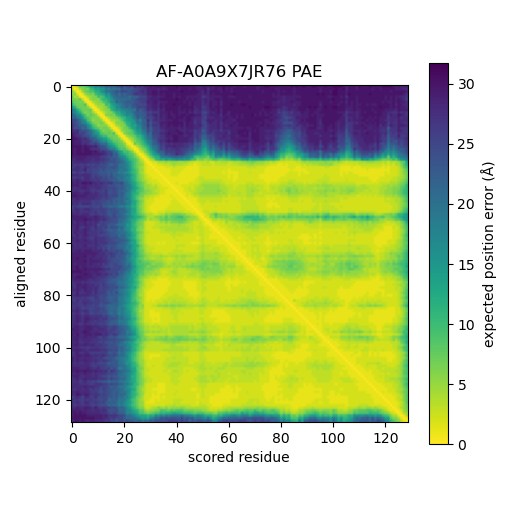A 1 99 ? 3.823 -12.269 5.884 1.00 93.94 99 THR A O 1
ATOM 735 N N . PRO A 1 100 ? 1.971 -11.642 7.009 1.00 95.81 100 PRO A N 1
ATOM 736 C CA . PRO A 1 100 ? 1.997 -10.281 6.484 1.00 95.81 100 PRO A CA 1
ATOM 737 C C . PRO A 1 100 ? 3.264 -9.555 6.944 1.00 95.81 100 PRO A C 1
ATOM 739 O O . PRO A 1 100 ? 3.682 -9.698 8.094 1.00 95.81 100 PRO A O 1
ATOM 742 N N . LYS A 1 101 ? 3.850 -8.742 6.060 1.00 95.06 101 LYS A N 1
ATOM 743 C CA . LYS A 1 101 ? 4.997 -7.881 6.397 1.00 95.06 101 LYS A CA 1
ATOM 744 C C . LYS A 1 101 ? 4.629 -6.865 7.467 1.00 95.06 101 LYS A C 1
ATOM 746 O O . LYS A 1 101 ? 5.442 -6.542 8.325 1.00 95.06 101 LYS A O 1
ATOM 751 N N . LEU A 1 102 ? 3.405 -6.358 7.376 1.00 96.38 102 LEU A N 1
ATOM 752 C CA . LEU A 1 102 ? 2.884 -5.326 8.249 1.00 96.38 102 LEU A CA 1
ATOM 753 C C . LEU A 1 102 ? 1.370 -5.473 8.378 1.00 96.38 102 LEU A C 1
ATOM 755 O O . LEU A 1 102 ? 0.690 -5.934 7.458 1.00 96.38 102 LEU A O 1
ATOM 759 N N . VAL A 1 103 ? 0.842 -5.072 9.529 1.00 97.06 103 VAL A N 1
ATOM 760 C CA . VAL A 1 103 ? -0.596 -4.977 9.765 1.00 97.06 103 VAL A CA 1
ATOM 761 C C . VAL A 1 103 ? -0.906 -3.550 10.181 1.00 97.06 103 VAL A C 1
ATOM 763 O O . VAL A 1 103 ? -0.563 -3.138 11.286 1.00 97.06 103 VAL A O 1
ATOM 766 N N . LEU A 1 104 ? -1.565 -2.812 9.295 1.00 97.19 104 LEU A N 1
ATOM 767 C CA . LEU A 1 104 ? -2.009 -1.450 9.549 1.00 97.19 104 LEU A CA 1
ATOM 768 C C . LEU A 1 104 ? -3.386 -1.491 10.195 1.00 97.19 104 LEU A C 1
ATOM 770 O O . LEU A 1 104 ? -4.319 -2.074 9.642 1.00 97.19 104 LEU A O 1
ATOM 774 N N . LYS A 1 105 ? -3.532 -0.865 11.359 1.00 96.62 105 LYS A N 1
ATOM 775 C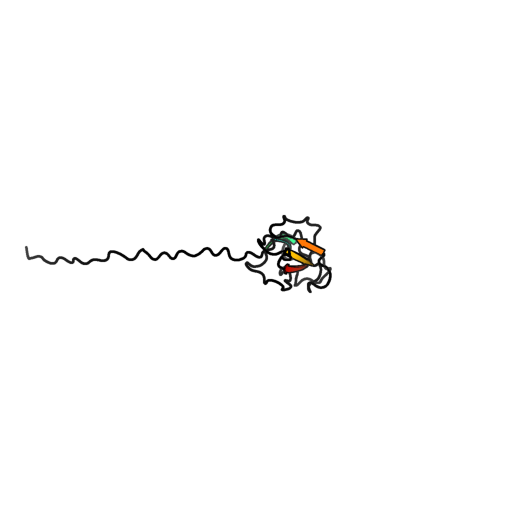 CA . LYS A 1 105 ? -4.834 -0.693 12.016 1.00 96.62 105 LYS A CA 1
ATOM 776 C C . LYS A 1 105 ? -5.712 0.289 11.228 1.00 96.62 105 LYS A C 1
ATOM 778 O O . LYS A 1 105 ? -5.160 1.052 10.431 1.00 96.62 105 LYS A O 1
ATOM 783 N N . PRO A 1 106 ? -7.040 0.292 11.425 1.00 95.06 106 PRO A N 1
ATOM 784 C CA . PRO A 1 106 ? -7.909 1.321 10.860 1.00 95.06 106 PRO A CA 1
ATOM 785 C C . PRO A 1 106 ? -7.375 2.732 11.138 1.00 95.06 106 PRO A C 1
ATOM 787 O O . PRO A 1 106 ? -6.963 3.008 12.266 1.00 95.06 106 PRO A O 1
ATOM 790 N N . GLY A 1 107 ? -7.359 3.593 10.120 1.00 93.06 107 GLY A N 1
ATOM 791 C CA . GLY A 1 107 ? -6.873 4.973 10.209 1.00 93.06 107 GLY A CA 1
ATOM 792 C C . GLY A 1 107 ? -5.386 5.115 10.548 1.00 93.06 107 GLY A C 1
ATOM 793 O O . GLY A 1 107 ? -4.985 6.152 11.075 1.00 93.06 107 GLY A O 1
ATOM 794 N N . SER A 1 108 ? -4.570 4.075 10.329 1.00 95.31 108 SER A N 1
ATOM 795 C CA . SER A 1 108 ? -3.123 4.197 10.551 1.00 95.31 108 SER A CA 1
ATOM 796 C C . SER A 1 108 ? -2.525 5.180 9.550 1.00 95.31 108 SER A C 1
ATOM 798 O O . SER A 1 108 ? -2.903 5.125 8.377 1.00 95.31 108 SER A O 1
ATOM 800 N N . PRO A 1 109 ? -1.582 6.033 9.992 1.00 96.50 109 PRO A N 1
ATOM 801 C CA . PRO A 1 109 ? -0.935 6.987 9.108 1.00 96.50 109 PRO A CA 1
ATOM 802 C C . PRO A 1 109 ? -0.122 6.270 8.031 1.00 96.50 109 PRO A C 1
ATOM 804 O O . PRO A 1 109 ? 0.149 5.071 8.116 1.00 96.50 109 PRO A O 1
ATOM 807 N N . GLN A 1 110 ? 0.287 7.045 7.034 1.00 96.62 110 GLN A N 1
ATOM 808 C CA . GLN A 1 110 ? 1.148 6.570 5.967 1.00 96.62 110 GLN A CA 1
ATOM 809 C C . GLN A 1 110 ? 2.483 6.050 6.507 1.00 96.62 110 GLN A C 1
ATOM 811 O O . GLN A 1 110 ? 3.172 6.718 7.284 1.00 96.62 110 GLN A O 1
ATOM 816 N N . GLU A 1 111 ? 2.850 4.855 6.061 1.00 98.19 111 GLU A N 1
ATOM 817 C CA . GLU A 1 111 ? 4.137 4.242 6.361 1.00 98.19 111 GLU A CA 1
ATOM 818 C C . GLU A 1 111 ? 5.280 4.859 5.535 1.00 98.19 111 GLU A C 1
ATOM 820 O O . GLU A 1 111 ? 5.041 5.479 4.497 1.00 98.19 111 GLU A O 1
ATOM 825 N N . PRO A 1 112 ? 6.548 4.671 5.944 1.00 97.19 112 PRO A N 1
ATOM 826 C CA . PRO A 1 112 ? 7.698 5.132 5.171 1.00 97.19 112 PRO A CA 1
ATOM 827 C C . PRO A 1 112 ? 7.800 4.486 3.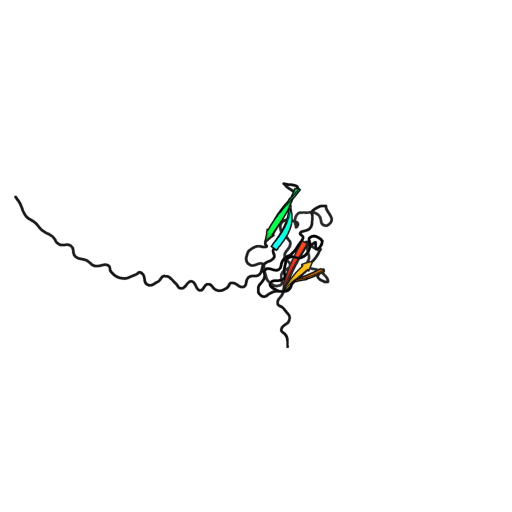779 1.00 97.19 112 PRO A C 1
ATOM 829 O O . PRO A 1 112 ? 7.413 3.333 3.585 1.00 97.19 112 PRO A O 1
ATOM 832 N N . ASP A 1 113 ? 8.462 5.173 2.843 1.00 96.44 113 ASP A N 1
ATOM 833 C CA . ASP A 1 113 ? 8.712 4.687 1.472 1.00 96.44 113 ASP A CA 1
ATOM 834 C C . ASP A 1 113 ? 9.489 3.354 1.414 1.00 96.44 113 ASP A C 1
ATOM 836 O O . ASP A 1 113 ? 9.413 2.627 0.428 1.00 96.44 113 ASP A O 1
ATOM 840 N N . SER A 1 114 ? 10.216 2.987 2.477 1.00 95.25 114 SER A N 1
ATOM 841 C CA . SER A 1 114 ? 10.901 1.689 2.576 1.00 95.25 114 SER A CA 1
ATOM 842 C C . SER A 1 114 ? 9.945 0.499 2.736 1.00 95.25 114 SER A C 1
ATOM 844 O O . SER A 1 114 ? 10.351 -0.653 2.553 1.00 95.25 114 SER A O 1
ATOM 846 N N . VAL A 1 115 ? 8.678 0.747 3.078 1.00 96.56 115 VAL A N 1
ATOM 847 C CA . VAL A 1 115 ? 7.645 -0.283 3.194 1.00 96.56 115 VAL A CA 1
ATOM 848 C C . VAL A 1 115 ? 7.055 -0.549 1.815 1.00 96.56 115 VAL A C 1
ATOM 850 O O . VAL A 1 115 ? 6.088 0.085 1.403 1.00 96.56 115 VAL A O 1
ATOM 853 N N . THR A 1 116 ? 7.642 -1.519 1.115 1.00 96.75 116 THR A N 1
ATOM 854 C CA . THR A 1 116 ? 7.182 -1.975 -0.204 1.00 96.75 116 THR A CA 1
ATOM 855 C C . THR A 1 116 ? 6.233 -3.169 -0.122 1.00 96.75 116 THR A C 1
ATOM 857 O O . THR A 1 116 ? 6.335 -4.002 0.794 1.00 96.75 116 THR A O 1
ATOM 860 N N . PHE A 1 117 ? 5.312 -3.282 -1.077 1.00 97.25 117 PHE A N 1
ATOM 861 C CA . PHE A 1 117 ? 4.300 -4.330 -1.120 1.00 97.25 117 PHE A CA 1
ATOM 862 C C . PHE A 1 117 ? 3.659 -4.484 -2.505 1.00 97.25 117 PHE A C 1
ATOM 864 O O . PHE A 1 117 ? 3.724 -3.587 -3.342 1.00 97.25 117 PHE A O 1
ATOM 871 N N . ARG A 1 118 ? 3.003 -5.627 -2.725 1.00 96.88 118 ARG A N 1
ATOM 872 C CA . ARG A 1 118 ? 2.316 -5.947 -3.991 1.00 96.88 118 ARG A CA 1
ATOM 873 C C . ARG A 1 118 ? 0.863 -6.350 -3.810 1.00 96.88 118 ARG A C 1
ATOM 875 O O . ARG A 1 118 ? 0.066 -6.210 -4.737 1.00 96.88 118 ARG A O 1
ATOM 882 N N . SER A 1 119 ? 0.500 -6.803 -2.614 1.00 97.06 119 SER A N 1
ATOM 883 C CA . SER A 1 119 ? -0.882 -7.133 -2.297 1.00 97.06 119 SER A CA 1
ATOM 884 C C . SER A 1 119 ? -1.266 -6.765 -0.871 1.00 97.06 119 SER A C 1
ATOM 886 O O . SER A 1 119 ? -0.428 -6.565 0.018 1.00 97.06 119 SER A O 1
ATOM 888 N N . VAL A 1 120 ? -2.573 -6.650 -0.666 1.00 97.31 120 VAL A N 1
ATOM 889 C CA . VAL A 1 120 ? -3.185 -6.307 0.612 1.00 97.31 120 VAL A CA 1
ATOM 890 C C . VAL A 1 120 ? -4.429 -7.150 0.848 1.00 97.31 120 VAL A C 1
ATOM 892 O O . VAL A 1 120 ? -5.157 -7.497 -0.079 1.00 97.31 120 VAL A O 1
ATOM 895 N N . LYS A 1 121 ? -4.690 -7.466 2.116 1.00 96.94 121 LYS A N 1
ATOM 896 C CA . LYS A 1 121 ? -5.921 -8.122 2.554 1.00 96.94 121 LYS A CA 1
ATOM 897 C C . LYS A 1 121 ? -6.533 -7.364 3.721 1.00 96.94 121 LYS A C 1
ATOM 899 O O . LYS A 1 121 ? -5.911 -7.249 4.780 1.00 96.94 121 LYS A O 1
ATOM 904 N N . PHE A 1 122 ? -7.764 -6.897 3.552 1.00 95.69 122 PHE A N 1
ATOM 905 C CA . PHE A 1 122 ? -8.521 -6.287 4.641 1.00 95.69 122 PHE A CA 1
ATOM 906 C C . PHE A 1 122 ? -9.156 -7.362 5.510 1.00 95.69 122 PHE A C 1
ATOM 908 O O . PHE A 1 122 ? -9.812 -8.274 5.006 1.00 95.69 122 PHE A O 1
ATOM 915 N N . VAL A 1 123 ? -8.961 -7.259 6.820 1.00 94.81 123 VAL A N 1
ATOM 916 C CA . VAL A 1 123 ? -9.566 -8.166 7.797 1.00 94.81 123 VAL A CA 1
ATOM 917 C C . VAL A 1 123 ? -10.121 -7.375 8.968 1.00 94.81 123 VAL A C 1
ATOM 919 O O . VAL A 1 123 ? -9.539 -6.372 9.385 1.00 94.81 123 VAL A O 1
ATOM 922 N N . LEU A 1 124 ? -11.217 -7.849 9.553 1.00 93.00 124 LEU A N 1
ATOM 923 C CA . LEU A 1 124 ? -11.715 -7.252 10.787 1.00 93.00 124 LEU A CA 1
ATOM 924 C C . LEU A 1 124 ? -10.696 -7.449 11.927 1.00 93.00 124 LEU A C 1
ATOM 926 O O . LEU A 1 124 ? -10.033 -8.493 11.993 1.00 93.00 124 LEU A O 1
ATOM 930 N N . PRO A 1 125 ? -10.544 -6.460 12.825 1.00 86.19 125 PRO A N 1
ATOM 931 C CA . PRO A 1 125 ? -9.817 -6.642 14.069 1.00 86.19 125 PRO A CA 1
ATOM 932 C C . PRO A 1 125 ? -10.391 -7.823 14.859 1.00 86.19 125 PRO A C 1
ATOM 934 O O . PRO A 1 125 ? -11.599 -8.067 14.792 1.00 86.19 125 PRO A O 1
ATOM 937 N N . PRO A 1 126 ? -9.556 -8.563 15.609 1.00 79.31 126 PRO A N 1
ATOM 938 C CA . PRO A 1 126 ? -10.072 -9.583 16.508 1.00 79.31 126 PRO A CA 1
ATOM 939 C C . PRO A 1 126 ? -11.057 -8.931 17.480 1.00 79.31 126 PRO A C 1
ATOM 941 O O . PRO A 1 126 ? -10.762 -7.886 18.062 1.00 79.31 126 PRO A O 1
ATOM 944 N N . SER A 1 127 ? -12.233 -9.534 17.634 1.00 72.75 127 SER A N 1
ATOM 945 C CA . SER A 1 127 ? -13.186 -9.142 18.66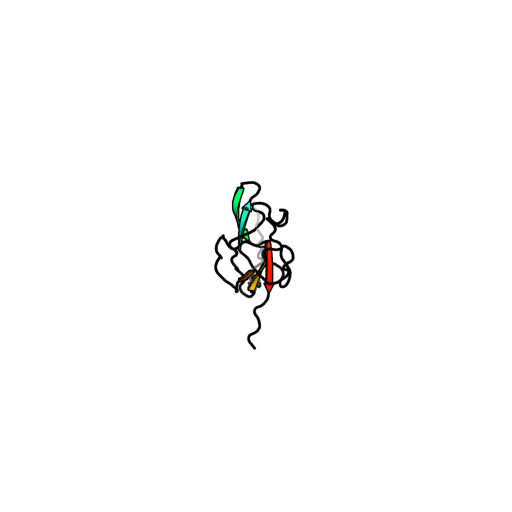5 1.00 72.75 127 SER A CA 1
ATOM 946 C C . SER A 1 127 ? -12.503 -9.355 20.012 1.00 72.75 127 SER A C 1
ATOM 948 O O . SER A 1 127 ? -12.157 -10.490 20.340 1.00 72.75 127 SER A O 1
ATOM 950 N N . SER A 1 128 ? -12.243 -8.283 20.759 1.00 55.41 128 SER A N 1
ATOM 951 C CA . SER A 1 128 ? -11.781 -8.402 22.142 1.00 55.41 128 SER A CA 1
ATOM 952 C C . SER A 1 128 ? -12.861 -9.156 22.920 1.00 55.41 128 SER A C 1
ATOM 954 O O . SER A 1 128 ? -13.950 -8.617 23.114 1.00 55.41 128 SER A O 1
ATOM 956 N N . ALA A 1 129 ? -12.592 -10.421 23.243 1.00 43.31 129 ALA A N 1
ATOM 957 C CA . ALA A 1 129 ? -13.441 -11.257 24.086 1.00 43.31 129 ALA A CA 1
ATOM 958 C C . ALA A 1 129 ? -13.316 -10.854 25.559 1.00 43.31 129 ALA A C 1
ATOM 960 O O . ALA A 1 129 ? -12.209 -10.411 25.951 1.00 43.31 129 ALA A O 1
#

Organism: NCBI:txid35764

Solvent-accessible surface area (backbone atoms only — not comparable to full-atom values): 7894 Å² total; per-residue (Å²): 142,83,83,87,89,81,90,83,85,79,90,86,79,89,86,87,83,74,80,70,81,72,74,78,66,81,66,81,49,38,43,38,38,32,31,35,48,39,90,91,72,78,38,81,43,82,48,65,56,62,91,60,60,65,76,74,40,71,41,58,40,79,90,27,67,84,40,58,85,86,45,86,64,27,42,30,22,23,50,19,23,63,6,77,66,31,25,38,33,33,16,73,44,76,74,58,70,79,80,58,80,44,74,34,46,47,60,33,72,66,44,59,73,87,49,60,28,31,15,39,30,34,38,73,65,81,79,86,126

pLDDT: mean 83.3, std 19.14, range [39.94, 98.19]

Radius of gyration: 26.12 Å; Cα contacts (8 Å, |Δi|>4): 242; chains: 1; bounding box: 79×64×53 Å

Mean predicted aligned error: 11.17 Å

Sequence (129 aa):
MRLPPSLLVLASALALALSSAATAHAQDELGLNYRYVSTDTDSTVDASLPEQPPMNECILIPQVQKLENGAPNSDAFAPENTSTRANARIYANDECMGTPKLVLKPGSPQEPDSVTFRSVKFVLPPSSA

Foldseek 3Di:
DDDDDDDDDDDDDDDPPPPPPPPPPVPQFWKKKWWFQQPVPRDIDIDMDPGDDDAQDKDFDVRLPVPDQPPPRNWIFFMFTCGQFWWKFFAADRHSDDHGPDIHDHRRGTDDRVGTGGIIHTYGDPDPD

Secondary structure (DSSP, 8-state):
--------------------------------EEEEE-TTT--EEEEEPPSSPPBTS-EE-TTTTTSPTTSTT-SEEEEEB--SS-EEEEESSTT--SS-SEEEPTTBPPPPTT-EESEEEEEPPP---